Protein AF-A4BLQ6-F1 (afdb_monomer_lite)

Structure (mmCIF, N/CA/C/O backbone):
data_AF-A4BLQ6-F1
#
_entry.id   AF-A4BLQ6-F1
#
loop_
_atom_site.group_PDB
_atom_site.id
_atom_site.type_symbol
_atom_site.label_atom_id
_atom_site.label_alt_id
_atom_site.label_comp_id
_atom_site.label_asym_id
_atom_site.label_entity_id
_atom_site.label_seq_id
_atom_site.pdbx_PDB_ins_code
_atom_site.Cartn_x
_atom_site.Cartn_y
_atom_site.Cartn_z
_atom_site.occupancy
_atom_site.B_iso_or_equiv
_atom_site.auth_seq_id
_atom_site.auth_comp_id
_atom_site.auth_asym_id
_a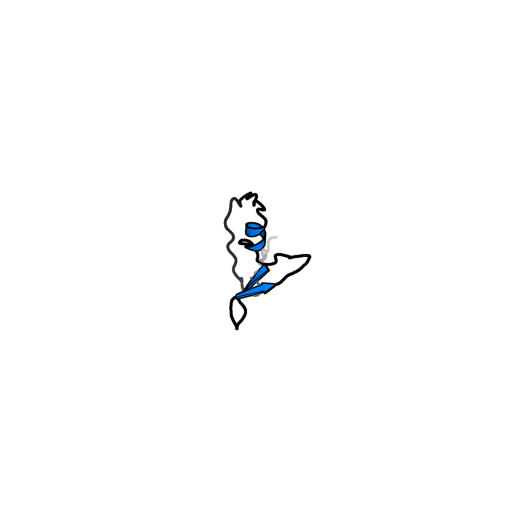tom_site.auth_atom_id
_atom_site.pdbx_PDB_model_num
ATOM 1 N N . MET A 1 1 ? -12.406 -1.861 9.968 1.00 90.44 1 MET A N 1
ATOM 2 C CA . MET A 1 1 ? -11.160 -2.510 9.499 1.00 90.44 1 MET A CA 1
ATOM 3 C C . MET A 1 1 ? -10.797 -3.634 10.457 1.00 90.44 1 MET A C 1
ATOM 5 O O . MET A 1 1 ? -10.849 -3.391 11.657 1.00 90.44 1 MET A O 1
ATOM 9 N N . ARG A 1 2 ? -10.455 -4.833 9.970 1.00 93.12 2 ARG A N 1
ATOM 10 C CA . ARG A 1 2 ? -9.845 -5.877 10.813 1.00 93.12 2 ARG A CA 1
ATOM 11 C C . ARG A 1 2 ? -8.327 -5.764 10.716 1.00 93.12 2 ARG A C 1
ATOM 13 O O . ARG A 1 2 ? -7.808 -5.636 9.610 1.00 93.12 2 ARG A O 1
ATOM 20 N N . VAL A 1 3 ? -7.636 -5.768 11.850 1.00 91.62 3 VAL A N 1
ATOM 21 C CA . VAL A 1 3 ? -6.171 -5.668 11.920 1.00 91.62 3 VAL A CA 1
ATOM 22 C C . VAL A 1 3 ? -5.622 -6.700 12.900 1.00 91.62 3 VAL A C 1
ATOM 24 O O . VAL A 1 3 ? -6.283 -7.044 13.879 1.00 91.62 3 VAL A O 1
ATOM 27 N N . ARG A 1 4 ? -4.406 -7.192 12.646 1.00 93.94 4 ARG A N 1
ATOM 28 C CA . ARG A 1 4 ? -3.679 -8.038 13.601 1.00 93.94 4 ARG A CA 1
ATOM 29 C C . ARG A 1 4 ? -2.862 -7.145 14.524 1.00 93.94 4 ARG A C 1
ATOM 31 O O . ARG A 1 4 ? -1.967 -6.444 14.061 1.00 93.94 4 ARG A O 1
ATOM 38 N N . ALA A 1 5 ? -3.176 -7.183 15.809 1.00 92.19 5 ALA A N 1
ATOM 39 C CA . ALA A 1 5 ? -2.402 -6.565 16.872 1.00 92.19 5 ALA A CA 1
ATOM 40 C C . ALA A 1 5 ? -1.611 -7.647 17.633 1.00 92.19 5 ALA A C 1
ATOM 42 O O . ALA A 1 5 ? -1.937 -8.833 17.518 1.00 92.19 5 ALA A O 1
ATOM 43 N N . PRO A 1 6 ? -0.602 -7.279 18.443 1.00 96.12 6 PRO A N 1
ATOM 44 C CA . PRO A 1 6 ? 0.129 -8.241 19.272 1.00 96.12 6 PRO A CA 1
ATOM 45 C C . PRO A 1 6 ? -0.772 -9.100 20.176 1.00 96.12 6 PRO A C 1
ATOM 47 O O . PRO A 1 6 ? -0.427 -10.229 20.498 1.00 96.12 6 PRO A O 1
ATOM 50 N N . GLN A 1 7 ? -1.936 -8.577 20.566 1.00 94.44 7 GLN A N 1
ATOM 51 C CA . GLN A 1 7 ? -2.910 -9.234 21.440 1.00 94.44 7 GLN A CA 1
ATOM 52 C C . GLN A 1 7 ? -3.960 -10.064 20.678 1.00 94.44 7 GLN A C 1
ATOM 54 O O . GLN A 1 7 ? -4.818 -10.676 21.308 1.00 94.44 7 GLN A O 1
ATOM 59 N N . GLY A 1 8 ? -3.919 -10.082 19.341 1.00 96.19 8 GLY A N 1
ATOM 60 C CA . GLY A 1 8 ? -4.876 -10.798 18.495 1.00 96.19 8 GLY A CA 1
ATOM 61 C C . GLY A 1 8 ? -5.527 -9.925 17.422 1.00 96.19 8 GLY A C 1
ATOM 62 O O . GLY A 1 8 ? -5.097 -8.806 17.139 1.00 96.19 8 GLY A O 1
ATOM 63 N N . GLU A 1 9 ? -6.563 -10.461 16.778 1.00 96.81 9 GLU A N 1
ATOM 64 C CA . GLU A 1 9 ? -7.334 -9.726 15.773 1.00 96.81 9 GLU A CA 1
ATOM 65 C C . GLU A 1 9 ? -8.279 -8.724 16.446 1.00 96.81 9 GLU A C 1
ATOM 67 O O . GLU A 1 9 ? -9.002 -9.065 17.382 1.00 96.81 9 GLU A O 1
ATOM 72 N N . VAL A 1 10 ? -8.293 -7.483 15.957 1.00 96.31 10 VAL A N 1
ATOM 73 C CA . VAL A 1 10 ? -9.177 -6.426 16.465 1.00 96.31 10 VAL A CA 1
ATOM 74 C C . VAL A 1 10 ? -9.901 -5.712 15.329 1.00 96.31 10 VAL A C 1
ATOM 76 O O . VAL A 1 10 ? -9.394 -5.586 14.210 1.00 96.31 10 VAL A O 1
ATOM 79 N N . ALA A 1 11 ? -11.108 -5.228 15.625 1.00 95.44 11 ALA A N 1
ATOM 80 C CA . ALA A 1 11 ? -11.914 -4.437 14.706 1.00 95.44 11 ALA A CA 1
ATOM 81 C C . ALA A 1 11 ? -11.858 -2.952 15.086 1.00 95.44 11 ALA A C 1
ATOM 83 O O . ALA A 1 11 ? -12.296 -2.560 16.164 1.00 95.44 11 ALA A O 1
ATOM 84 N N . ILE A 1 12 ? -11.360 -2.119 14.173 1.00 94.44 12 ILE A N 1
ATOM 85 C CA . ILE A 1 12 ? -11.313 -0.661 14.329 1.00 94.44 12 ILE A CA 1
ATOM 86 C C . ILE A 1 12 ? -12.443 -0.039 13.503 1.00 94.44 12 ILE A C 1
ATOM 88 O O . ILE A 1 12 ? -12.570 -0.324 12.303 1.00 94.44 12 ILE A O 1
ATOM 92 N N . ARG A 1 13 ? -13.260 0.806 14.144 1.00 96.62 13 ARG A N 1
ATOM 93 C CA . ARG A 1 13 ? -14.255 1.659 13.478 1.00 96.62 13 ARG A CA 1
ATOM 94 C C . ARG A 1 13 ? -13.602 2.986 13.102 1.00 96.62 13 ARG A C 1
ATOM 96 O O . ARG A 1 13 ? -12.900 3.568 13.919 1.00 96.62 13 ARG A O 1
ATOM 103 N N . ALA A 1 14 ? -13.833 3.434 11.877 1.00 94.81 14 ALA A N 1
ATOM 104 C CA . ALA A 1 14 ? -13.344 4.703 11.360 1.00 94.81 14 ALA A CA 1
ATOM 105 C C . ALA A 1 14 ? -14.292 5.184 10.260 1.00 94.81 14 ALA A C 1
ATOM 107 O O . ALA A 1 14 ? -14.867 4.352 9.554 1.00 94.81 14 ALA A O 1
ATOM 108 N N . ASP A 1 15 ? -14.412 6.499 10.104 1.00 97.81 15 ASP A N 1
ATOM 109 C CA . ASP A 1 15 ? -15.208 7.102 9.031 1.00 97.81 15 ASP A CA 1
ATOM 110 C C . ASP A 1 15 ? -14.497 7.009 7.668 1.00 97.81 15 ASP A C 1
ATOM 112 O O . ASP A 1 15 ? -15.146 6.975 6.625 1.00 97.81 15 ASP A O 1
ATOM 116 N N . LEU A 1 16 ? -13.160 6.910 7.671 1.00 95.38 16 LEU A N 1
ATOM 117 C CA . LEU A 1 16 ? -12.319 6.779 6.480 1.00 95.38 16 LEU A CA 1
ATOM 118 C C . LEU A 1 16 ? -11.185 5.767 6.701 1.00 95.38 16 LEU A C 1
ATOM 120 O O . LEU A 1 16 ? -10.568 5.722 7.764 1.00 95.38 16 LEU A O 1
ATOM 124 N N . VAL A 1 17 ? -10.875 4.990 5.661 1.00 94.81 17 VAL A N 1
ATOM 125 C CA . VAL A 1 17 ? -9.720 4.082 5.599 1.00 94.81 17 VAL A CA 1
ATOM 126 C C . VAL A 1 17 ? -8.889 4.429 4.365 1.00 94.81 17 VAL A C 1
ATOM 128 O O . VAL A 1 17 ? -9.428 4.503 3.264 1.00 94.81 17 VAL A O 1
ATOM 131 N N . ILE A 1 18 ? -7.577 4.612 4.542 1.00 95.50 18 ILE A N 1
ATOM 132 C CA . ILE A 1 18 ? -6.620 4.857 3.454 1.00 95.50 18 IL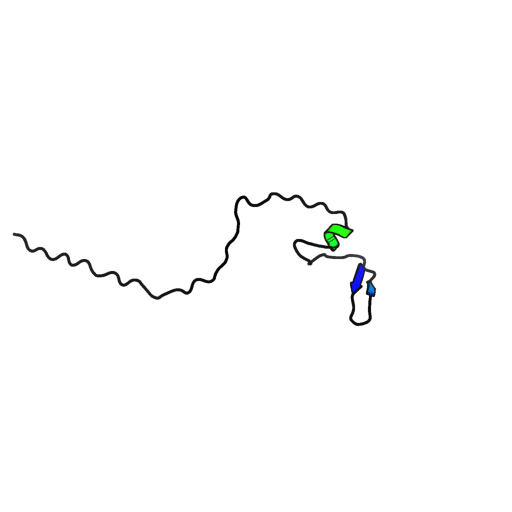E A CA 1
ATOM 133 C C . ILE A 1 18 ? -5.716 3.627 3.315 1.00 95.50 18 ILE A C 1
ATOM 135 O O . ILE A 1 18 ? -5.101 3.195 4.289 1.00 95.50 18 ILE A O 1
ATOM 139 N N . GLY A 1 19 ? -5.645 3.052 2.111 1.00 95.06 19 GLY A N 1
ATOM 140 C CA . GLY A 1 19 ? -4.737 1.947 1.797 1.00 95.06 19 GLY A CA 1
ATOM 141 C C . GLY A 1 19 ? -3.355 2.450 1.381 1.00 95.06 19 GLY A C 1
ATOM 142 O O . GLY A 1 19 ? -3.241 3.168 0.392 1.00 95.06 19 GLY A O 1
ATOM 143 N N . CYS A 1 20 ? -2.314 2.047 2.114 1.00 95.94 20 CYS A N 1
ATOM 144 C CA . CYS A 1 20 ? -0.901 2.354 1.829 1.00 95.94 20 CYS A CA 1
ATOM 145 C C . CYS A 1 20 ? -0.065 1.070 1.647 1.00 95.94 20 CYS A C 1
ATOM 147 O O . C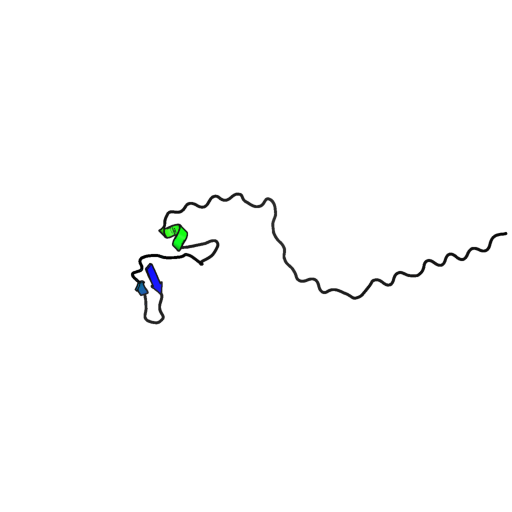YS A 1 20 ? 1.131 1.043 1.920 1.00 95.94 20 CYS A O 1
ATOM 149 N N . ASP A 1 21 ? -0.712 -0.016 1.227 1.00 95.44 21 ASP A N 1
ATOM 150 C CA . ASP A 1 21 ? -0.219 -1.399 1.224 1.00 95.44 21 ASP A CA 1
ATOM 151 C C . ASP A 1 21 ? 0.277 -1.883 -0.154 1.00 95.44 21 ASP A C 1
ATOM 153 O O . ASP A 1 21 ? 0.450 -3.076 -0.392 1.00 95.44 21 ASP A O 1
ATOM 157 N N . GLY A 1 22 ? 0.570 -0.950 -1.062 1.00 95.06 22 GLY A N 1
ATOM 158 C CA . GLY A 1 22 ? 1.307 -1.225 -2.296 1.00 95.06 22 GLY A CA 1
ATOM 159 C C . GLY A 1 22 ? 0.519 -1.975 -3.377 1.00 95.06 22 GLY A C 1
ATOM 160 O O . GLY A 1 22 ? -0.705 -1.873 -3.495 1.00 95.06 22 GLY A O 1
ATOM 161 N N . ARG A 1 23 ? 1.249 -2.689 -4.247 1.00 93.31 23 ARG A N 1
ATOM 162 C CA . ARG A 1 23 ? 0.693 -3.314 -5.461 1.00 93.31 23 ARG A CA 1
ATOM 163 C C . ARG A 1 23 ? -0.364 -4.372 -5.148 1.00 93.31 23 ARG A C 1
ATOM 165 O O . ARG A 1 23 ? -1.384 -4.406 -5.835 1.00 93.31 23 ARG A O 1
ATOM 172 N N . ASP A 1 24 ? -0.197 -5.126 -4.070 1.00 93.12 24 ASP A N 1
ATOM 173 C CA . ASP A 1 24 ? -1.105 -6.207 -3.667 1.00 93.12 24 ASP A CA 1
ATOM 174 C C . ASP A 1 24 ? -2.117 -5.762 -2.604 1.00 93.12 24 ASP A C 1
ATOM 176 O O . ASP A 1 24 ? -2.512 -6.536 -1.737 1.00 93.12 24 ASP A O 1
ATOM 180 N N . SER A 1 25 ? -2.534 -4.493 -2.678 1.00 96.25 25 SER A N 1
ATOM 181 C CA . SER A 1 25 ? -3.403 -3.860 -1.688 1.00 96.25 25 SER A CA 1
ATOM 182 C C . SER A 1 25 ? -4.640 -4.696 -1.325 1.00 96.25 25 SER A C 1
ATOM 184 O O . SER A 1 25 ? -5.539 -4.919 -2.146 1.00 96.25 25 SER A O 1
ATOM 186 N 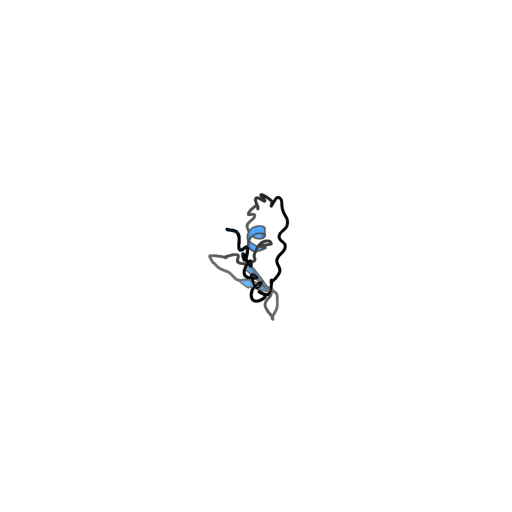N . ALA A 1 26 ? -4.714 -5.087 -0.053 1.00 94.12 26 ALA A N 1
ATOM 187 C CA . ALA A 1 26 ? -5.860 -5.739 0.562 1.00 94.12 26 ALA A CA 1
ATOM 188 C C . ALA A 1 26 ? -7.025 -4.757 0.736 1.00 94.12 26 ALA A C 1
ATOM 190 O O . ALA A 1 26 ? -8.182 -5.144 0.575 1.00 94.12 26 ALA A O 1
ATOM 191 N N . VAL A 1 27 ? -6.733 -3.478 1.005 1.00 95.38 27 VAL A N 1
ATOM 192 C CA . VAL A 1 27 ? -7.758 -2.421 1.074 1.00 95.38 27 VAL A CA 1
ATOM 193 C C . VAL A 1 27 ? -8.459 -2.273 -0.275 1.00 95.38 27 VAL A C 1
ATOM 195 O O . VAL A 1 27 ? -9.689 -2.271 -0.333 1.00 95.38 27 VAL A O 1
ATOM 198 N N . ARG A 1 28 ? -7.694 -2.226 -1.373 1.00 96.00 28 ARG A N 1
ATOM 199 C CA . ARG A 1 28 ? -8.243 -2.171 -2.734 1.00 96.00 28 ARG A CA 1
ATOM 200 C C . ARG A 1 28 ? -9.126 -3.383 -3.037 1.00 96.00 28 ARG A C 1
ATOM 202 O O . ARG A 1 28 ? -10.221 -3.213 -3.572 1.00 96.00 28 ARG A O 1
ATOM 209 N N . ALA A 1 29 ? -8.667 -4.586 -2.684 1.00 94.69 29 ALA A N 1
ATOM 210 C CA . ALA A 1 29 ? -9.425 -5.820 -2.883 1.00 94.69 29 ALA A CA 1
ATOM 211 C C . ALA A 1 29 ? -10.748 -5.820 -2.095 1.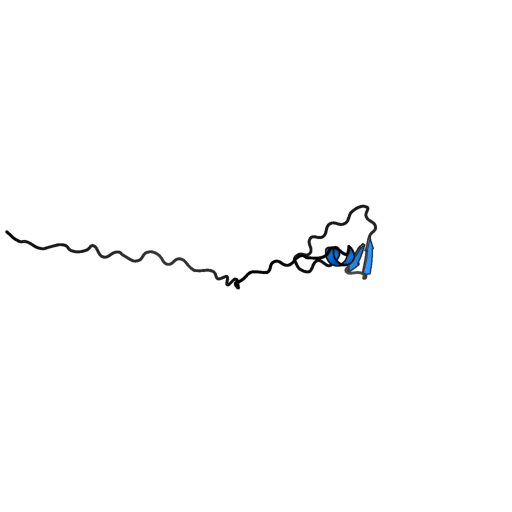00 94.69 29 ALA A C 1
ATOM 213 O O . ALA A 1 29 ? -11.799 -6.104 -2.665 1.00 94.69 29 ALA A O 1
ATOM 214 N N . ALA A 1 30 ? -10.717 -5.433 -0.815 1.00 93.88 30 ALA A N 1
ATOM 215 C CA . ALA A 1 30 ? -11.902 -5.357 0.041 1.00 93.88 30 ALA A CA 1
ATOM 216 C C . ALA A 1 30 ? -12.922 -4.303 -0.427 1.00 93.88 30 ALA A C 1
ATOM 218 O O . ALA A 1 30 ? -14.121 -4.486 -0.238 1.00 93.88 30 ALA A O 1
ATOM 219 N N . ALA A 1 31 ? -12.458 -3.225 -1.064 1.00 94.81 31 ALA A N 1
ATOM 220 C CA . ALA A 1 31 ? -13.308 -2.192 -1.653 1.00 94.81 31 ALA A CA 1
ATOM 221 C C . ALA A 1 31 ? -13.876 -2.568 -3.039 1.00 94.81 31 ALA A C 1
ATOM 223 O O . ALA A 1 31 ? -14.631 -1.791 -3.619 1.00 94.81 31 ALA A O 1
ATOM 224 N N . GLY A 1 32 ? -13.509 -3.726 -3.603 1.00 95.50 32 GLY A N 1
ATOM 225 C CA . GLY A 1 32 ? -13.970 -4.160 -4.928 1.00 95.50 32 GLY A CA 1
ATOM 226 C C . GLY A 1 32 ? -13.411 -3.334 -6.092 1.00 95.50 32 GLY A C 1
ATOM 227 O O . GLY A 1 32 ? -13.954 -3.368 -7.199 1.00 95.50 32 GLY A O 1
ATOM 228 N N . LEU A 1 33 ? -12.325 -2.589 -5.868 1.00 95.38 33 LEU A N 1
ATOM 229 C CA . LEU A 1 33 ? -11.719 -1.726 -6.877 1.00 95.38 33 LEU A CA 1
ATOM 230 C C . LEU A 1 33 ? -10.858 -2.560 -7.835 1.00 95.38 33 LEU A C 1
ATOM 232 O O . LEU A 1 33 ? -9.814 -3.099 -7.459 1.00 95.38 33 LEU A O 1
ATOM 236 N N . ARG A 1 34 ? -11.296 -2.670 -9.093 1.00 92.75 34 ARG A N 1
ATOM 237 C CA . ARG A 1 34 ? -10.591 -3.453 -10.117 1.00 92.75 34 ARG A CA 1
ATOM 238 C C . ARG A 1 34 ? -9.330 -2.739 -10.596 1.00 92.75 34 ARG A C 1
ATOM 240 O O . ARG A 1 34 ? -9.359 -1.552 -10.911 1.00 92.75 34 ARG A O 1
ATOM 247 N N . VAL A 1 35 ? -8.237 -3.492 -10.705 1.00 92.81 35 VAL A N 1
ATOM 248 C CA . VAL A 1 35 ? -6.989 -3.019 -11.313 1.00 92.81 35 VAL A CA 1
ATOM 249 C C . VAL A 1 35 ? -7.114 -3.094 -12.828 1.00 92.81 35 VAL A C 1
ATOM 251 O O . VAL A 1 35 ? -7.598 -4.090 -13.366 1.00 92.81 35 VAL A O 1
ATOM 254 N N . ARG A 1 36 ? -6.642 -2.054 -13.513 1.00 92.69 36 ARG A N 1
ATOM 255 C CA . ARG A 1 36 ? -6.363 -2.114 -14.943 1.00 92.69 36 ARG A CA 1
ATOM 256 C C . ARG A 1 36 ? -4.861 -2.234 -15.129 1.00 92.69 36 ARG A C 1
ATOM 258 O O . ARG A 1 36 ? -4.132 -1.289 -14.844 1.00 92.69 36 ARG A O 1
ATOM 265 N N . ASP A 1 37 ? -4.432 -3.417 -15.543 1.00 90.06 37 ASP A N 1
ATOM 266 C CA . ASP A 1 37 ? -3.035 -3.687 -15.846 1.00 90.06 37 ASP A CA 1
ATOM 267 C C . ASP A 1 37 ? -2.761 -3.327 -17.308 1.00 90.06 37 ASP A C 1
ATOM 269 O O . ASP A 1 37 ? -3.483 -3.759 -18.209 1.00 90.06 37 ASP A O 1
ATOM 273 N N . TYR A 1 38 ? -1.753 -2.490 -17.526 1.00 90.56 38 TYR A N 1
ATOM 274 C CA . TYR A 1 38 ? -1.297 -2.092 -18.858 1.00 90.56 38 TYR A CA 1
ATOM 275 C C . TYR A 1 38 ? -0.039 -2.861 -19.283 1.00 90.56 38 TYR A C 1
ATOM 277 O O . TYR A 1 38 ? 0.363 -2.773 -20.442 1.00 90.56 38 TYR A O 1
ATOM 285 N N . GLY A 1 39 ? 0.560 -3.626 -18.365 1.00 88.56 39 GLY A N 1
ATOM 286 C CA . GLY A 1 39 ? 1.829 -4.308 -18.553 1.00 88.56 39 GLY A CA 1
ATOM 287 C C . GLY A 1 39 ? 3.013 -3.355 -18.732 1.00 88.56 39 GLY A C 1
ATOM 288 O O . GLY A 1 39 ? 2.876 -2.138 -18.863 1.00 88.56 39 GLY A O 1
ATOM 289 N N . ALA A 1 40 ? 4.207 -3.940 -18.757 1.00 89.94 40 ALA A N 1
ATOM 290 C CA . ALA A 1 40 ? 5.407 -3.317 -19.296 1.00 89.94 40 ALA A CA 1
ATOM 291 C C . ALA A 1 40 ? 6.007 -4.299 -20.315 1.00 89.94 40 ALA A C 1
ATOM 293 O O . ALA A 1 40 ? 6.139 -5.477 -19.989 1.00 89.94 40 ALA A O 1
ATOM 294 N N . PRO A 1 41 ? 6.377 -3.869 -21.534 1.00 92.12 41 PRO A N 1
ATOM 295 C CA . PRO A 1 41 ? 6.914 -4.763 -22.567 1.00 92.12 41 PRO A CA 1
ATOM 296 C C . PRO A 1 41 ? 8.367 -5.196 -22.297 1.00 92.12 41 PRO A C 1
ATOM 298 O O . PRO A 1 41 ? 9.043 -5.696 -23.192 1.00 92.12 41 PRO A O 1
ATOM 301 N N . MET A 1 42 ? 8.876 -4.941 -21.093 1.00 94.75 42 MET A N 1
ATOM 302 C CA . MET A 1 42 ? 10.260 -5.166 -20.704 1.00 94.75 42 MET A CA 1
ATOM 303 C C . MET A 1 42 ? 10.369 -5.418 -19.201 1.00 94.75 42 MET A C 1
ATOM 305 O O . MET A 1 42 ? 9.588 -4.877 -18.413 1.00 94.75 42 MET A O 1
ATOM 309 N N . ASP A 1 43 ? 11.393 -6.175 -18.818 1.00 92.69 43 ASP A N 1
ATOM 310 C CA . ASP A 1 43 ? 11.796 -6.361 -17.428 1.00 92.69 43 ASP A CA 1
ATOM 311 C C . ASP A 1 43 ? 12.699 -5.216 -16.943 1.00 92.69 43 ASP A C 1
ATOM 313 O O . ASP A 1 43 ? 13.375 -4.542 -17.725 1.00 92.69 43 ASP A O 1
ATOM 317 N N . VAL A 1 44 ? 12.738 -5.008 -15.625 1.00 92.62 44 VAL A N 1
ATOM 318 C CA . VAL A 1 44 ? 13.618 -4.024 -14.980 1.00 92.62 44 VAL A CA 1
ATOM 319 C C . VAL A 1 44 ? 14.737 -4.753 -14.242 1.00 92.62 44 VAL A C 1
ATOM 321 O O . VAL A 1 44 ? 14.483 -5.479 -13.283 1.00 92.62 44 VAL A O 1
ATOM 324 N N . LEU A 1 45 ? 15.985 -4.514 -14.652 1.00 95.44 45 LEU A N 1
ATOM 325 C CA . LEU A 1 45 ? 17.185 -4.940 -13.931 1.00 95.44 45 LEU A CA 1
ATOM 326 C C . LEU A 1 45 ? 17.822 -3.723 -13.248 1.00 95.44 45 LEU A C 1
ATOM 328 O O . LEU A 1 45 ? 18.222 -2.776 -13.923 1.00 95.44 45 LEU A O 1
ATOM 332 N N . TRP A 1 46 ? 17.949 -3.757 -11.919 1.00 93.81 46 TRP A N 1
ATOM 333 C CA . TRP A 1 46 ? 18.590 -2.692 -11.143 1.00 93.81 46 TRP A CA 1
ATOM 334 C C . TRP A 1 46 ? 19.844 -3.203 -10.439 1.00 93.81 46 TRP A C 1
ATOM 336 O O . TRP A 1 46 ? 19.810 -4.204 -9.726 1.00 93.81 46 TRP A O 1
ATOM 346 N N . PHE A 1 47 ? 20.955 -2.496 -10.610 1.00 94.31 47 PHE A N 1
ATOM 347 C CA . PHE A 1 47 ? 22.216 -2.778 -9.935 1.00 94.31 47 PHE A CA 1
ATOM 348 C C . PHE A 1 47 ? 22.971 -1.477 -9.694 1.00 94.31 47 PHE A C 1
ATOM 350 O O . PHE A 1 47 ? 22.826 -0.497 -10.423 1.00 94.31 47 PHE A O 1
ATOM 357 N N . VAL A 1 48 ? 23.791 -1.464 -8.648 1.00 91.50 48 VAL A N 1
ATOM 358 C CA . VAL A 1 48 ? 24.638 -0.315 -8.336 1.00 91.50 48 VAL A CA 1
ATOM 359 C C . VAL A 1 48 ? 25.950 -0.450 -9.101 1.00 91.50 48 VAL A C 1
ATOM 361 O O . VAL A 1 48 ? 26.735 -1.365 -8.850 1.00 91.50 48 VAL A O 1
ATOM 364 N N . CYS A 1 49 ? 26.226 0.482 -10.010 1.00 87.69 49 CYS A N 1
ATOM 365 C CA . CYS A 1 49 ? 27.537 0.597 -10.643 1.00 87.69 49 CYS A CA 1
ATOM 366 C C . CYS A 1 49 ? 28.464 1.467 -9.793 1.00 87.69 49 CYS A C 1
ATOM 368 O O . CYS A 1 49 ? 28.165 2.630 -9.529 1.00 87.69 49 CYS A O 1
ATOM 370 N N . ARG A 1 50 ? 29.634 0.942 -9.413 1.00 88.69 50 ARG A N 1
ATOM 371 C CA . ARG A 1 50 ? 30.698 1.780 -8.847 1.00 88.69 50 ARG A CA 1
ATOM 372 C C . ARG A 1 50 ? 31.354 2.595 -9.957 1.00 88.69 50 ARG A C 1
ATOM 374 O O . ARG A 1 50 ? 31.857 2.023 -10.925 1.00 88.69 50 ARG A O 1
ATOM 381 N N . ALA A 1 51 ? 31.394 3.914 -9.795 1.00 81.88 51 ALA A N 1
ATOM 382 C CA . ALA A 1 51 ? 32.205 4.764 -10.655 1.00 81.88 51 ALA A CA 1
ATOM 383 C C . ALA A 1 51 ? 33.693 4.404 -10.479 1.00 81.88 51 ALA A C 1
ATOM 385 O O . ALA A 1 51 ? 34.186 4.310 -9.355 1.00 81.88 51 ALA A O 1
ATOM 386 N N . ARG A 1 52 ? 34.410 4.196 -11.589 1.00 82.25 52 ARG A N 1
ATOM 387 C CA . ARG A 1 52 ? 35.878 4.111 -11.612 1.00 82.25 52 ARG A CA 1
ATOM 388 C C . ARG A 1 52 ? 36.428 5.412 -12.193 1.00 82.25 52 ARG A C 1
ATOM 390 O O . ARG A 1 52 ? 35.967 5.850 -13.244 1.00 82.25 52 ARG A O 1
ATOM 397 N N . THR A 1 53 ? 37.393 6.023 -11.509 1.00 76.12 53 THR A N 1
ATOM 398 C CA . THR A 1 53 ? 38.048 7.267 -11.939 1.00 76.12 53 THR A CA 1
ATOM 399 C C . THR A 1 53 ? 38.749 7.096 -13.292 1.00 76.12 53 THR A C 1
ATOM 401 O O . THR A 1 53 ? 39.588 6.216 -13.445 1.00 76.12 53 THR A O 1
ATOM 404 N N . ALA A 1 54 ? 38.350 7.961 -14.232 1.00 72.50 54 ALA A N 1
ATOM 405 C CA . ALA A 1 54 ? 38.890 8.320 -15.549 1.00 72.50 54 ALA A CA 1
ATOM 406 C C . ALA A 1 54 ? 39.750 7.307 -16.340 1.00 72.50 54 ALA A C 1
ATOM 408 O O . ALA A 1 54 ? 40.873 6.960 -15.976 1.00 72.50 54 ALA A O 1
ATOM 409 N N . ILE A 1 55 ? 39.283 7.013 -17.559 1.00 69.88 55 ILE A N 1
ATOM 410 C CA . ILE A 1 55 ? 40.135 6.602 -18.681 1.00 69.88 55 ILE A CA 1
ATOM 411 C C . ILE A 1 55 ? 41.100 7.765 -18.963 1.00 69.88 55 ILE A C 1
ATOM 413 O O . ILE A 1 55 ? 40.662 8.841 -19.375 1.00 69.88 55 ILE A O 1
ATOM 417 N N . ARG A 1 56 ? 42.409 7.574 -18.744 1.00 65.88 56 ARG A N 1
ATOM 418 C CA . ARG A 1 56 ? 43.425 8.513 -19.247 1.00 65.88 56 ARG A CA 1
ATOM 419 C C . ARG A 1 56 ? 43.289 8.564 -20.768 1.00 65.88 56 ARG A C 1
ATOM 421 O O . ARG A 1 56 ? 43.515 7.554 -21.427 1.00 65.88 56 ARG A O 1
ATOM 428 N N . LYS A 1 57 ? 42.938 9.719 -21.337 1.00 64.94 57 LYS A N 1
ATOM 429 C CA . LYS A 1 57 ? 43.191 9.952 -22.762 1.00 64.94 57 LYS A CA 1
ATOM 430 C C . LYS A 1 57 ? 44.699 10.125 -22.926 1.00 64.94 57 LYS A C 1
ATOM 432 O O . LYS A 1 57 ? 45.268 11.057 -22.361 1.00 64.94 57 LYS A O 1
ATOM 437 N N . THR A 1 58 ? 45.342 9.220 -23.657 1.00 62.72 58 THR A N 1
ATOM 438 C CA . THR A 1 58 ? 46.705 9.434 -24.151 1.00 62.72 58 THR A CA 1
ATOM 439 C C . THR A 1 58 ? 46.672 10.682 -25.036 1.00 62.72 58 THR A C 1
ATOM 441 O O . THR A 1 58 ? 45.803 10.750 -25.911 1.00 62.72 58 THR A O 1
ATOM 444 N N . PRO A 1 59 ? 47.546 11.682 -24.835 1.00 58.56 59 PRO A N 1
ATOM 445 C CA . PRO A 1 59 ? 47.674 12.741 -25.819 1.00 58.56 59 PRO A CA 1
ATOM 446 C C . PRO A 1 59 ? 48.115 12.087 -27.129 1.00 58.56 59 PRO A C 1
ATOM 448 O O . PRO A 1 59 ? 49.105 11.354 -27.155 1.00 58.56 59 PRO A O 1
ATOM 451 N N . SER A 1 60 ? 47.346 12.289 -28.199 1.00 62.69 60 SER A N 1
A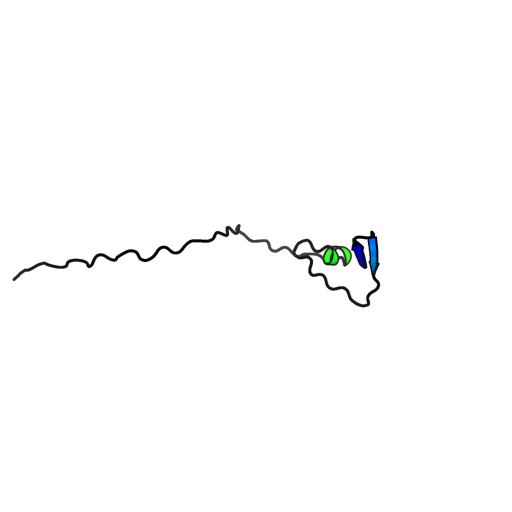TOM 452 C CA . SER A 1 60 ? 47.766 11.894 -29.537 1.00 62.69 60 SER A CA 1
ATOM 453 C C . SER A 1 60 ? 49.027 12.684 -29.861 1.00 62.69 60 SER A C 1
ATOM 455 O O . SER A 1 60 ? 48.969 13.900 -30.044 1.00 62.69 60 SER A O 1
ATOM 457 N N . ALA A 1 61 ? 50.170 12.005 -29.877 1.00 61.44 61 ALA A N 1
ATOM 458 C CA . ALA A 1 61 ? 51.390 12.566 -30.418 1.00 61.44 61 ALA A CA 1
ATOM 459 C C . ALA A 1 61 ? 51.180 12.758 -31.924 1.00 61.44 61 ALA A C 1
ATOM 461 O O . ALA A 1 61 ? 51.218 11.799 -32.687 1.00 61.44 61 ALA A O 1
ATOM 462 N N . SER A 1 62 ? 50.921 13.990 -32.348 1.00 58.78 62 SER A N 1
ATOM 463 C CA . SER A 1 62 ? 51.151 14.407 -33.726 1.00 58.78 62 SER A CA 1
ATOM 464 C C . SER A 1 62 ? 52.500 15.114 -33.767 1.00 58.78 62 SER A C 1
ATOM 466 O O . SER A 1 62 ? 52.585 16.334 -33.640 1.00 58.78 62 SER A O 1
ATOM 468 N N . SER A 1 63 ? 53.561 14.320 -33.884 1.00 59.59 63 SER A N 1
ATOM 469 C CA . SER A 1 63 ? 54.839 14.772 -34.417 1.00 59.59 63 SER A CA 1
ATOM 470 C C . SER A 1 63 ? 54.979 14.185 -35.813 1.00 59.59 63 SER A C 1
ATOM 472 O O . SER A 1 63 ? 55.265 12.999 -35.940 1.00 59.59 63 SER A O 1
ATOM 474 N N . GLU A 1 64 ? 54.812 15.009 -36.840 1.00 52.31 64 GLU A N 1
ATOM 475 C CA . GLU A 1 64 ? 55.464 14.770 -38.123 1.00 52.31 64 GLU A CA 1
ATOM 476 C C . GLU A 1 64 ? 55.962 16.104 -38.679 1.00 52.31 64 GLU A C 1
ATOM 478 O O . GLU A 1 64 ? 55.220 16.957 -39.160 1.00 52.31 64 GLU A O 1
ATOM 483 N N . GLN A 1 65 ? 57.271 16.272 -38.504 1.00 52.91 65 GLN A N 1
ATOM 484 C CA . GLN A 1 65 ? 58.160 17.096 -39.303 1.00 52.91 65 GLN A CA 1
ATOM 485 C C . GLN A 1 65 ? 57.920 16.819 -40.800 1.00 52.91 65 GLN A C 1
ATOM 487 O O . GLN A 1 65 ? 57.889 15.656 -41.198 1.00 52.91 65 GLN A O 1
ATOM 492 N N . GLY A 1 66 ? 57.847 17.851 -41.645 1.00 44.72 66 GLY A N 1
ATOM 493 C CA . GLY A 1 66 ? 57.817 17.644 -43.094 1.00 44.72 66 GLY A CA 1
ATOM 494 C C . GLY A 1 66 ? 57.720 18.921 -43.927 1.00 44.72 66 GLY A C 1
ATOM 495 O O . GLY A 1 66 ? 56.614 19.317 -44.276 1.00 44.72 66 GLY A O 1
ATOM 496 N N . ARG A 1 67 ? 58.897 19.432 -44.325 1.00 40.00 67 ARG A N 1
ATOM 497 C CA . ARG A 1 67 ? 59.206 20.564 -45.230 1.00 40.00 67 ARG A CA 1
ATOM 498 C C . ARG A 1 67 ? 59.170 21.979 -44.663 1.00 40.00 67 ARG A C 1
ATOM 500 O O . ARG A 1 67 ? 58.093 22.459 -44.266 1.00 40.00 67 ARG A O 1
#

pLDDT: mean 85.94, std 14.79, range [40.0, 97.81]

Sequence (67 aa):
MRVRAPQGEVAIRADLVIGCDGRDSAVRAAAGLRVRDYGAPMDVLWFVCRARTAIRKTPSASSEQGR

InterPro domains:
  IPR002938 FAD-binding domain [PF01494] (3-46)
  IPR036188 FAD/NAD(P)-binding domain superfamily [G3DSA:3.50.50.60] (2-41)
  IPR036188 FAD/NAD(P)-binding domain superfamily [SSF51905] (2-37)

Secondary structure (DSSP, 8-state):
-EEEETTEEEEPP-S-------TT-HHHHHTT--------SS-----PPPP----PPPP--------

Radius of gyration: 29.83 Å; chains: 1; bounding box: 74×31×67 Å

Foldseek 3Di:
DWDQDPVGIDDDDDPDDDFPPPDPTPVCVVVVPDDDDPDDPDDDDDDDDDDDPDDDDDPPDPDDDDD

Organism: NCBI:txid314278